Protein AF-A0A8S3XL22-F1 (afdb_monomer_lite)

Structure (mmCIF, N/CA/C/O backbone):
data_AF-A0A8S3XL22-F1
#
_entry.id   AF-A0A8S3XL22-F1
#
loop_
_atom_site.group_PDB
_atom_site.id
_atom_site.type_symbol
_atom_site.label_atom_id
_atom_site.label_alt_id
_atom_site.label_comp_id
_atom_site.label_asym_id
_atom_site.label_entity_id
_atom_site.label_seq_id
_atom_site.pdbx_PDB_ins_code
_atom_site.Cartn_x
_atom_site.Cartn_y
_atom_site.Cartn_z
_atom_site.occupancy
_atom_site.B_iso_or_equiv
_atom_site.auth_seq_id
_atom_site.auth_comp_id
_atom_site.auth_asym_id
_atom_site.auth_atom_id
_atom_site.pdbx_PDB_model_num
ATOM 1 N N . MET A 1 1 ? -38.064 -5.634 55.531 1.00 61.06 1 MET A N 1
ATOM 2 C CA . MET A 1 1 ? -38.526 -4.561 54.612 1.00 61.06 1 MET A CA 1
ATOM 3 C C . MET A 1 1 ? -37.431 -3.547 54.289 1.00 61.06 1 MET A C 1
ATOM 5 O O . MET A 1 1 ? -37.223 -3.322 53.109 1.00 61.06 1 MET A O 1
ATOM 9 N N . LYS A 1 2 ? -36.707 -2.977 55.271 1.00 74.75 2 LYS A N 1
ATOM 10 C CA . LYS A 1 2 ? -35.586 -2.048 55.001 1.00 74.75 2 LYS A CA 1
ATOM 11 C C . LYS A 1 2 ? -34.460 -2.654 54.147 1.00 74.75 2 LYS A C 1
ATOM 13 O O . LYS A 1 2 ? -34.081 -2.036 53.166 1.00 74.75 2 LYS A O 1
ATOM 18 N N . GLU A 1 3 ? -34.033 -3.882 54.442 1.00 81.44 3 GLU A N 1
ATOM 19 C CA . GLU A 1 3 ? -32.978 -4.566 53.666 1.00 81.44 3 GLU A CA 1
ATOM 20 C C . GLU A 1 3 ? -33.358 -4.797 52.196 1.00 81.44 3 GLU A C 1
ATOM 22 O O . GLU A 1 3 ? -32.529 -4.627 51.314 1.00 81.44 3 GLU A O 1
ATOM 27 N N . ILE A 1 4 ? -34.626 -5.122 51.909 1.00 83.00 4 ILE A N 1
ATOM 28 C CA . ILE A 1 4 ? -35.116 -5.287 50.527 1.00 83.00 4 ILE A CA 1
ATOM 29 C C . ILE A 1 4 ? -35.101 -3.940 49.787 1.00 83.00 4 ILE A C 1
ATOM 31 O O . ILE A 1 4 ? -34.805 -3.879 48.597 1.00 83.00 4 ILE A O 1
ATOM 35 N N . MET A 1 5 ? -35.404 -2.845 50.490 1.00 83.12 5 MET A N 1
ATOM 36 C CA . MET A 1 5 ? -35.320 -1.493 49.935 1.00 83.12 5 MET A CA 1
ATOM 37 C C . MET A 1 5 ? -33.875 -1.092 49.624 1.00 83.12 5 MET A C 1
ATOM 39 O O . MET A 1 5 ? -33.620 -0.570 48.544 1.00 83.12 5 MET A O 1
ATOM 43 N N . GLU A 1 6 ? -32.937 -1.353 50.536 1.00 88.06 6 GLU A N 1
ATOM 44 C CA . GLU A 1 6 ? -31.508 -1.088 50.317 1.00 88.06 6 GLU A CA 1
ATOM 45 C C . GLU A 1 6 ? -30.945 -1.920 49.163 1.00 88.06 6 GLU A C 1
ATOM 47 O O . GLU A 1 6 ? -30.301 -1.368 48.275 1.00 88.06 6 GLU A O 1
ATOM 52 N N . GLN A 1 7 ? -31.277 -3.212 49.099 1.00 85.62 7 GLN A N 1
ATOM 53 C CA . GLN A 1 7 ? -30.883 -4.074 47.983 1.00 8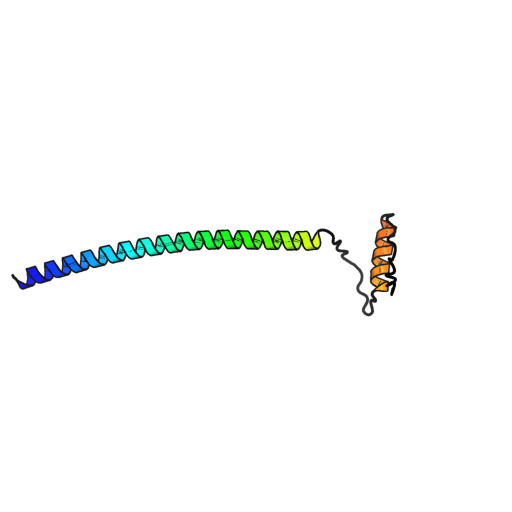5.62 7 GLN A CA 1
ATOM 54 C C . GLN A 1 7 ? -31.413 -3.561 46.640 1.00 85.62 7 GLN A C 1
ATOM 56 O O . GLN A 1 7 ? -30.667 -3.530 45.666 1.00 85.62 7 GLN A O 1
ATOM 61 N N . ASN A 1 8 ? -32.668 -3.108 46.575 1.00 86.88 8 ASN A N 1
ATOM 62 C CA . ASN A 1 8 ? -33.221 -2.530 45.348 1.00 86.88 8 ASN A CA 1
ATOM 63 C C . ASN A 1 8 ? -32.496 -1.243 44.928 1.00 86.88 8 ASN A C 1
ATOM 65 O O . ASN A 1 8 ? -32.243 -1.050 43.740 1.00 86.88 8 ASN A O 1
ATOM 69 N N . ILE A 1 9 ? -32.123 -0.388 45.885 1.00 91.12 9 ILE A N 1
ATOM 70 C CA . ILE A 1 9 ? -31.344 0.829 45.615 1.00 91.12 9 ILE A CA 1
ATOM 71 C C . ILE A 1 9 ? -29.958 0.471 45.062 1.00 91.12 9 ILE A C 1
ATOM 73 O O . ILE A 1 9 ? -29.497 1.090 44.104 1.00 91.12 9 ILE A O 1
ATOM 77 N N . ASP A 1 10 ? -29.291 -0.531 45.627 1.00 90.81 10 ASP A N 1
ATOM 78 C CA . ASP A 1 10 ? -27.958 -0.934 45.174 1.00 90.81 10 ASP A CA 1
ATOM 79 C C . ASP A 1 10 ? -27.985 -1.670 43.827 1.00 90.81 10 ASP A C 1
ATOM 81 O O . ASP A 1 10 ? -27.084 -1.485 43.002 1.00 90.81 10 ASP A O 1
ATOM 85 N N . ILE A 1 11 ? -29.052 -2.424 43.542 1.00 90.00 11 ILE A N 1
ATOM 86 C CA . ILE A 1 11 ? -29.315 -2.979 42.207 1.00 90.00 11 ILE A CA 1
ATOM 87 C C . ILE A 1 11 ? -29.480 -1.844 41.193 1.00 90.00 11 ILE A C 1
ATOM 89 O O . ILE A 1 11 ? -28.865 -1.883 40.129 1.00 90.00 11 ILE A O 1
ATOM 93 N N . GLN A 1 12 ? -30.255 -0.810 41.524 1.00 92.69 12 GLN A N 1
ATOM 94 C CA . GLN A 1 12 ? -30.487 0.322 40.630 1.00 92.69 12 GLN A CA 1
ATOM 95 C C . GLN A 1 12 ? -29.186 1.077 40.315 1.00 92.69 12 GLN A C 1
ATOM 97 O O . GLN A 1 12 ? -28.888 1.313 39.145 1.00 92.69 12 GLN A O 1
ATOM 102 N N . LYS A 1 13 ? -28.348 1.337 41.327 1.00 93.88 13 LYS A N 1
ATOM 103 C CA . LYS A 1 13 ? -27.005 1.917 41.133 1.00 93.88 13 LYS A CA 1
ATOM 104 C C . LYS A 1 13 ? -26.105 1.038 40.266 1.00 93.88 13 LYS A C 1
ATOM 106 O O . LYS A 1 13 ? -25.355 1.545 39.438 1.00 93.88 13 LYS A O 1
ATOM 111 N N . SER A 1 14 ? -26.162 -0.280 40.456 1.00 93.56 14 SER A N 1
ATOM 112 C CA . SER A 1 14 ? -25.361 -1.227 39.672 1.00 93.56 14 SER A CA 1
ATOM 113 C C . SER A 1 14 ? -25.781 -1.234 38.201 1.00 93.56 14 SER A C 1
ATOM 115 O O . SER A 1 14 ? -24.926 -1.311 37.320 1.00 93.56 14 SER A O 1
ATOM 117 N N . ILE A 1 15 ? -27.082 -1.106 37.927 1.00 93.69 15 ILE A N 1
ATOM 118 C CA . ILE A 1 15 ? -27.624 -0.988 36.568 1.00 93.69 15 ILE A CA 1
ATOM 119 C C . ILE A 1 15 ? -27.205 0.339 35.929 1.00 93.69 15 ILE A C 1
ATOM 121 O O . ILE A 1 15 ? -26.743 0.333 34.791 1.00 93.69 15 ILE A O 1
ATOM 125 N N . GLU A 1 16 ? -27.314 1.457 36.649 1.00 94.44 16 GLU A N 1
ATOM 126 C CA . GLU A 1 16 ? -26.871 2.770 36.156 1.00 94.44 16 GLU A CA 1
ATOM 127 C C . GLU A 1 16 ? -25.374 2.774 35.829 1.00 94.44 16 GLU A C 1
ATOM 129 O O . GLU A 1 16 ? -24.969 3.223 34.756 1.00 94.44 16 GLU A O 1
ATOM 134 N N . PHE A 1 17 ? -24.550 2.193 36.704 1.00 95.69 17 PHE A N 1
ATOM 135 C CA . PHE A 1 17 ? -23.120 2.038 36.454 1.00 95.69 17 PHE A CA 1
ATOM 136 C C . PHE A 1 17 ? -22.840 1.170 35.221 1.00 95.69 17 PHE A C 1
ATOM 138 O O . PHE A 1 17 ? -21.977 1.506 34.409 1.00 95.69 17 PHE A O 1
ATOM 145 N N . LEU A 1 18 ? -23.570 0.064 35.054 1.00 94.88 18 LEU A N 1
ATOM 146 C CA . LEU A 1 18 ? -23.396 -0.823 33.906 1.00 94.88 18 LEU A CA 1
ATOM 147 C C . LEU A 1 18 ? -23.806 -0.142 32.593 1.00 94.88 18 LEU A C 1
ATOM 149 O O . LEU A 1 18 ? -23.095 -0.284 31.601 1.00 94.88 18 LEU A O 1
ATOM 153 N N . ALA A 1 19 ? -24.897 0.628 32.596 1.00 95.19 19 ALA A N 1
ATOM 154 C CA . ALA A 1 19 ? -25.325 1.421 31.446 1.00 95.19 19 ALA A CA 1
ATOM 155 C C . ALA A 1 19 ? -24.257 2.453 31.058 1.00 95.19 19 ALA A C 1
ATOM 157 O O . ALA A 1 19 ? -23.844 2.510 29.902 1.00 95.19 19 ALA A O 1
ATOM 158 N N . GLN A 1 20 ? -23.709 3.176 32.039 1.00 96.25 20 GLN A N 1
ATOM 159 C CA . GLN A 1 20 ? -22.620 4.118 31.790 1.00 96.25 20 GLN A CA 1
ATOM 160 C C . GLN A 1 20 ? -21.383 3.422 31.197 1.00 96.25 20 GLN A C 1
ATOM 162 O O . GLN A 1 20 ? -20.783 3.914 30.242 1.00 96.25 20 GLN A O 1
ATOM 167 N N . LYS A 1 21 ? -20.994 2.257 31.733 1.00 96.50 21 LYS A N 1
ATOM 168 C CA . LYS A 1 21 ? -19.852 1.491 31.207 1.00 96.50 21 LYS A CA 1
ATOM 169 C C . LYS A 1 21 ? -20.104 0.956 29.802 1.00 96.50 21 LYS A C 1
ATOM 171 O O . LYS A 1 21 ? -19.165 0.876 29.012 1.00 96.50 21 LYS A O 1
ATOM 176 N N . TYR A 1 22 ? -21.346 0.607 29.488 1.00 96.62 22 TYR A N 1
ATOM 177 C CA . TYR A 1 22 ? -21.744 0.188 28.152 1.00 96.62 22 TYR A CA 1
ATOM 178 C C . TYR A 1 22 ? -21.617 1.332 27.137 1.00 96.62 22 TYR A C 1
ATOM 180 O O . TYR A 1 22 ? -21.050 1.132 26.060 1.00 96.62 22 TYR A O 1
ATOM 188 N N . ASP A 1 23 ? -22.060 2.537 27.495 1.00 96.31 23 ASP A N 1
ATOM 189 C CA . ASP A 1 23 ? -21.933 3.719 26.638 1.00 96.31 23 ASP A CA 1
ATOM 190 C C . ASP A 1 23 ? -20.461 4.085 26.401 1.00 96.31 23 ASP A C 1
ATOM 192 O O . ASP A 1 23 ? -20.045 4.295 25.258 1.00 96.31 23 ASP A O 1
ATOM 196 N N . GLU A 1 24 ? -19.642 4.076 27.460 1.00 96.81 24 GLU A N 1
ATOM 197 C CA . GLU A 1 24 ? -18.193 4.297 27.365 1.00 96.81 24 GLU A CA 1
ATOM 198 C C . GLU A 1 24 ? -17.520 3.270 26.440 1.00 96.81 24 GLU A C 1
ATOM 200 O O . GLU A 1 24 ? -16.681 3.624 25.605 1.00 96.81 24 GLU A O 1
ATOM 205 N N . LEU A 1 25 ? -17.889 1.989 26.563 1.00 97.00 25 LEU A N 1
ATOM 206 C CA . LEU A 1 25 ? -17.344 0.928 25.721 1.00 97.00 25 LEU A CA 1
ATOM 207 C C . LEU A 1 25 ? -17.753 1.116 24.259 1.00 97.00 25 LEU A C 1
ATOM 209 O O . LEU A 1 25 ? -16.909 1.001 23.372 1.00 97.00 25 LEU A O 1
ATOM 213 N N . THR A 1 26 ? -19.017 1.452 24.011 1.00 97.25 26 THR A N 1
ATOM 214 C CA . THR A 1 26 ? -19.548 1.683 22.663 1.00 97.25 26 THR A CA 1
ATOM 215 C C . THR A 1 26 ? -18.830 2.847 21.984 1.00 97.25 26 THR A C 1
ATOM 217 O O . THR A 1 26 ? -18.386 2.725 20.841 1.00 97.25 26 THR A O 1
ATOM 220 N N . GLN A 1 27 ? -18.620 3.953 22.703 1.00 97.81 27 GLN A N 1
ATOM 221 C CA . GLN A 1 27 ? -17.846 5.091 22.199 1.00 97.81 27 GLN A CA 1
ATOM 222 C C . GLN A 1 27 ? -16.393 4.719 21.895 1.00 97.81 27 GLN A C 1
ATOM 224 O O . GLN A 1 27 ? -15.839 5.133 20.871 1.00 97.81 27 GLN A O 1
ATOM 229 N N . LYS A 1 28 ? -15.765 3.924 22.766 1.00 97.69 28 LYS A N 1
ATOM 230 C CA . LYS A 1 28 ? -14.384 3.483 22.568 1.00 97.69 28 LYS A CA 1
ATOM 231 C C . LYS A 1 28 ? -14.244 2.561 21.360 1.00 97.69 28 LYS A C 1
ATOM 233 O O . LYS A 1 28 ? -13.308 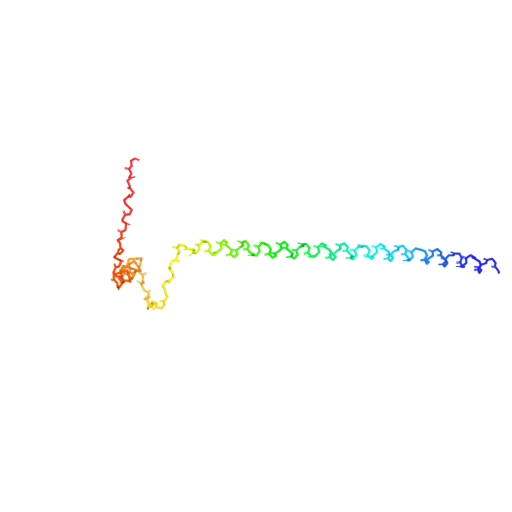2.738 20.586 1.00 97.69 28 LYS A O 1
ATOM 238 N N . VAL A 1 29 ? -15.175 1.627 21.170 1.00 97.75 29 VAL A N 1
ATOM 239 C CA . VAL A 1 29 ? -15.211 0.755 19.986 1.00 97.75 29 VAL A CA 1
ATOM 240 C C . VAL A 1 29 ? -15.377 1.587 18.717 1.00 97.75 29 VAL A C 1
ATOM 242 O O . VAL A 1 29 ? -14.556 1.457 17.816 1.00 97.75 29 VAL A O 1
ATOM 245 N N . GLY A 1 30 ? -16.334 2.519 18.682 1.00 97.88 30 GLY A N 1
ATOM 246 C CA . GLY A 1 30 ? -16.524 3.388 17.515 1.00 97.88 30 GLY A CA 1
ATOM 247 C C . GLY A 1 30 ? -15.290 4.239 17.189 1.00 97.88 30 GLY A C 1
ATOM 248 O O . GLY A 1 30 ? -14.945 4.431 16.024 1.00 97.88 30 GLY A O 1
ATOM 249 N N . SER A 1 31 ? -14.572 4.701 18.216 1.00 97.81 31 SER A N 1
ATOM 250 C CA . SER A 1 31 ? -13.323 5.451 18.035 1.00 97.81 31 SER A CA 1
ATOM 251 C C . SER A 1 31 ? -12.216 4.579 17.432 1.00 97.81 31 SER A C 1
ATOM 253 O O . SER A 1 31 ? -11.532 5.016 16.508 1.00 97.81 31 SER A O 1
ATOM 255 N N . LEU A 1 32 ? -12.074 3.337 17.910 1.00 97.88 32 LEU A N 1
ATOM 256 C CA . LEU A 1 32 ? -11.098 2.373 17.393 1.00 97.88 32 LEU A CA 1
ATOM 257 C C . LEU A 1 32 ? -11.403 1.954 15.952 1.00 97.88 32 LEU A C 1
ATOM 259 O O . LEU A 1 32 ? -10.484 1.843 15.146 1.00 97.88 32 LEU A O 1
ATOM 263 N N . GLU A 1 33 ? -12.674 1.742 15.608 1.00 97.94 33 GLU A N 1
ATOM 264 C CA . GLU A 1 33 ? -13.082 1.414 14.237 1.00 97.94 33 GLU A CA 1
ATOM 265 C C . GLU A 1 33 ? -12.758 2.557 13.268 1.00 97.94 33 GLU A C 1
ATOM 267 O O . GLU A 1 33 ? -12.224 2.321 12.181 1.00 97.94 33 GLU A O 1
ATOM 272 N N . ASN A 1 34 ? -13.017 3.803 13.675 1.00 97.81 34 ASN A N 1
ATOM 273 C CA . ASN A 1 34 ? -12.692 4.966 12.857 1.00 97.81 34 ASN A CA 1
ATOM 274 C C . ASN A 1 34 ? -11.175 5.162 12.705 1.00 97.81 34 ASN A C 1
ATOM 276 O O . ASN A 1 34 ? -10.692 5.439 11.608 1.00 97.81 34 ASN A O 1
ATOM 280 N N . GLU A 1 35 ? -10.410 4.984 13.784 1.00 97.94 35 GLU A N 1
ATOM 281 C CA . GLU A 1 35 ? -8.949 5.038 13.723 1.00 97.94 35 GLU A CA 1
ATOM 282 C C . GLU A 1 35 ? -8.387 3.945 12.805 1.00 97.94 35 GLU A C 1
ATOM 284 O O . GLU A 1 35 ? -7.552 4.235 11.950 1.00 97.94 35 GLU A O 1
ATOM 289 N N . ASN A 1 36 ? -8.893 2.713 12.912 1.00 98.06 36 ASN A N 1
ATOM 290 C CA . ASN A 1 36 ? -8.483 1.598 12.061 1.00 98.06 36 ASN A CA 1
ATOM 291 C C . ASN A 1 36 ? -8.733 1.908 10.578 1.00 98.06 36 ASN A C 1
ATOM 293 O O . ASN A 1 36 ? -7.841 1.741 9.745 1.00 98.06 36 ASN A O 1
ATOM 297 N N . LYS A 1 37 ? -9.907 2.462 10.251 1.00 98.12 37 LYS A N 1
ATOM 298 C CA . LYS A 1 37 ? -10.216 2.908 8.890 1.00 98.12 37 LYS A CA 1
ATOM 299 C C . LYS A 1 37 ? -9.191 3.925 8.376 1.00 98.12 37 LYS A C 1
ATOM 301 O O . LYS A 1 37 ? -8.668 3.754 7.277 1.00 98.12 37 LYS A O 1
ATOM 306 N N . HIS A 1 38 ? -8.871 4.950 9.164 1.00 98.00 38 HIS A N 1
ATOM 307 C CA . HIS A 1 38 ? -7.881 5.956 8.772 1.00 98.00 38 HIS A CA 1
ATOM 308 C C . HIS A 1 38 ? -6.469 5.379 8.626 1.00 98.00 38 HIS A C 1
ATOM 310 O O . HIS A 1 38 ? -5.737 5.762 7.712 1.00 98.00 38 HIS A O 1
ATOM 316 N N . GLN A 1 39 ? -6.083 4.440 9.490 1.00 97.88 39 GLN A N 1
ATOM 317 C CA . GLN A 1 39 ? -4.802 3.745 9.382 1.00 97.88 39 GLN A CA 1
ATOM 318 C C . GLN A 1 39 ? -4.718 2.936 8.082 1.00 97.88 39 GLN A C 1
ATOM 320 O O . GLN A 1 39 ? -3.712 3.028 7.382 1.00 97.88 39 GLN A O 1
ATOM 325 N N . LEU A 1 40 ? -5.777 2.210 7.710 1.00 98.31 40 LEU A N 1
ATOM 326 C CA . LEU A 1 40 ? -5.834 1.466 6.447 1.00 98.31 40 LEU A CA 1
ATOM 327 C C . LEU A 1 40 ? -5.756 2.391 5.226 1.00 98.31 40 LEU A C 1
ATOM 329 O O . LEU A 1 40 ? -5.006 2.118 4.290 1.00 98.31 40 LEU A O 1
ATOM 333 N N . GLU A 1 41 ? -6.479 3.512 5.237 1.00 98.25 41 GLU A N 1
ATOM 334 C CA . GLU A 1 41 ? -6.393 4.530 4.180 1.00 98.25 41 GLU A CA 1
ATOM 335 C C . GLU A 1 41 ? -4.966 5.083 4.041 1.00 98.25 41 GLU A C 1
ATOM 337 O O . GLU A 1 41 ? -4.455 5.250 2.928 1.00 98.25 41 GLU A O 1
ATOM 342 N N . TYR A 1 42 ? -4.298 5.329 5.168 1.00 98.31 42 TYR A N 1
ATOM 343 C CA . TYR A 1 42 ? -2.921 5.801 5.184 1.00 98.31 42 TYR A CA 1
ATOM 344 C C . TYR A 1 42 ? -1.938 4.753 4.651 1.00 98.31 42 TYR A C 1
ATOM 346 O O . TYR A 1 42 ? -1.081 5.095 3.834 1.00 98.31 42 TYR A O 1
ATOM 354 N N . ILE A 1 43 ? -2.090 3.485 5.042 1.00 98.31 43 ILE A N 1
ATOM 355 C CA .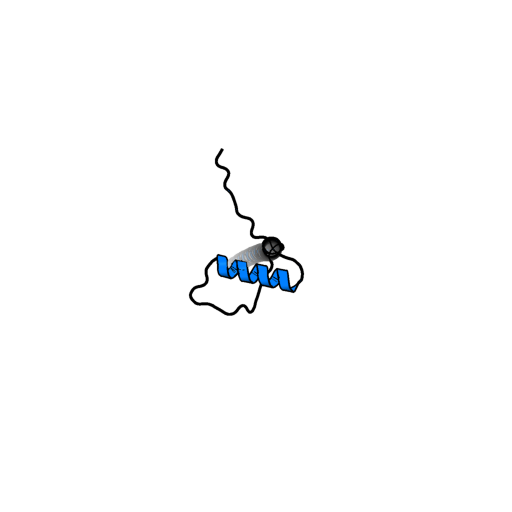 ILE A 1 43 ? -1.278 2.371 4.531 1.00 98.31 43 ILE A CA 1
ATOM 356 C C . ILE A 1 43 ? -1.410 2.275 3.009 1.00 98.31 43 ILE A C 1
ATOM 358 O O . ILE A 1 43 ? -0.399 2.340 2.313 1.00 98.31 43 ILE A O 1
ATOM 362 N N . ASN A 1 44 ? -2.636 2.261 2.480 1.00 98.25 44 ASN A N 1
ATOM 363 C CA . ASN A 1 44 ? -2.876 2.209 1.034 1.00 98.25 44 ASN A CA 1
ATOM 364 C C . ASN A 1 44 ? -2.222 3.391 0.291 1.00 98.25 44 ASN A C 1
ATOM 366 O O . ASN A 1 44 ? -1.700 3.248 -0.820 1.00 98.25 44 ASN A O 1
ATOM 370 N N . SER A 1 45 ? -2.232 4.582 0.902 1.00 98.25 45 SER A N 1
ATOM 371 C CA . SER A 1 45 ? -1.561 5.767 0.357 1.00 98.25 45 SER A CA 1
ATOM 372 C C . SER A 1 45 ? -0.041 5.596 0.310 1.00 98.25 45 SER A C 1
ATOM 374 O O . SER A 1 45 ? 0.595 5.986 -0.672 1.00 98.25 45 SER A O 1
ATOM 376 N N . LEU A 1 46 ? 0.555 5.019 1.355 1.00 98.12 46 LEU A N 1
ATOM 377 C CA . LEU A 1 46 ? 1.988 4.741 1.405 1.00 98.12 46 LEU A CA 1
ATOM 378 C C . LEU A 1 46 ? 2.397 3.682 0.381 1.00 98.12 46 LEU A C 1
ATOM 380 O O . LEU A 1 46 ? 3.363 3.903 -0.346 1.00 98.12 46 LEU A O 1
ATOM 384 N N . GLU A 1 47 ? 1.643 2.593 0.269 1.00 97.94 47 GLU A N 1
ATOM 385 C CA . GLU A 1 47 ? 1.879 1.544 -0.729 1.00 97.94 47 GLU A CA 1
ATOM 386 C C . GLU A 1 47 ? 1.826 2.115 -2.149 1.00 97.94 47 GLU A C 1
ATOM 388 O O . GLU A 1 47 ? 2.758 1.936 -2.930 1.00 97.94 47 GLU A O 1
ATOM 393 N N . SER A 1 48 ? 0.813 2.932 -2.449 1.00 97.56 48 SER A N 1
ATOM 394 C CA . SER A 1 48 ? 0.701 3.603 -3.751 1.00 97.56 48 SER A CA 1
ATOM 395 C C . SER A 1 48 ? 1.902 4.508 -4.052 1.00 97.56 48 SER A C 1
ATOM 397 O O . SER A 1 48 ? 2.358 4.592 -5.193 1.00 97.56 48 SER A O 1
ATOM 399 N N . LYS A 1 49 ? 2.440 5.202 -3.040 1.00 97.56 49 LYS A N 1
ATOM 400 C CA . LYS A 1 49 ? 3.644 6.032 -3.203 1.00 97.56 49 LYS A CA 1
ATOM 401 C C . LYS A 1 49 ? 4.878 5.182 -3.480 1.00 97.56 49 LYS A C 1
ATOM 403 O O . LYS A 1 49 ? 5.678 5.572 -4.327 1.00 97.56 49 LYS A O 1
ATOM 408 N N . ILE A 1 50 ? 5.030 4.051 -2.794 1.00 97.31 50 ILE A N 1
ATOM 409 C CA . ILE A 1 50 ? 6.135 3.112 -3.020 1.00 97.31 50 ILE A CA 1
ATOM 410 C C . ILE A 1 50 ? 6.078 2.581 -4.453 1.00 97.31 50 ILE A C 1
ATOM 412 O O . ILE A 1 50 ? 7.066 2.699 -5.173 1.00 97.31 50 ILE A O 1
ATOM 416 N N . ASP A 1 51 ? 4.912 2.130 -4.910 1.00 96.19 51 ASP A N 1
ATOM 417 C CA . ASP A 1 51 ? 4.714 1.654 -6.283 1.00 96.19 51 ASP A CA 1
ATOM 418 C C . ASP A 1 51 ? 5.116 2.703 -7.327 1.00 96.19 51 ASP A C 1
ATOM 420 O O . ASP A 1 51 ? 5.794 2.403 -8.313 1.00 96.19 51 ASP A O 1
ATOM 424 N N . ILE A 1 52 ? 4.713 3.960 -7.119 1.00 96.06 52 ILE A N 1
ATOM 425 C CA . ILE A 1 52 ? 5.083 5.067 -8.006 1.00 96.06 52 ILE A CA 1
ATOM 426 C C . ILE A 1 52 ? 6.597 5.291 -7.987 1.00 96.06 52 ILE A C 1
ATOM 428 O O . ILE A 1 52 ? 7.197 5.476 -9.046 1.00 96.06 52 ILE A O 1
ATOM 432 N N . LEU A 1 53 ? 7.229 5.268 -6.812 1.00 94.62 53 LEU A N 1
ATOM 433 C CA . LEU A 1 53 ? 8.676 5.434 -6.686 1.00 94.62 53 LEU A CA 1
ATOM 434 C C . LEU A 1 53 ? 9.439 4.313 -7.396 1.00 94.62 53 LEU A C 1
ATOM 436 O O . LEU A 1 53 ? 10.382 4.600 -8.131 1.00 94.62 53 LEU A O 1
ATOM 440 N N . GLU A 1 54 ? 9.018 3.059 -7.246 1.00 93.50 54 GLU A N 1
ATOM 441 C CA . GLU A 1 54 ? 9.646 1.925 -7.926 1.00 93.50 54 GLU A CA 1
ATOM 442 C C . GLU A 1 54 ? 9.490 2.006 -9.444 1.00 93.50 54 GLU A C 1
ATOM 444 O O . GLU A 1 54 ? 10.457 1.801 -10.184 1.00 93.50 54 GLU A O 1
ATOM 449 N N . ARG A 1 55 ? 8.288 2.355 -9.920 1.00 90.69 55 ARG A N 1
ATOM 450 C CA . ARG A 1 55 ? 8.033 2.575 -11.349 1.00 90.69 55 ARG A CA 1
ATOM 451 C C . ARG A 1 55 ? 8.902 3.698 -11.890 1.00 90.69 55 ARG A C 1
ATOM 453 O O . ARG A 1 55 ? 9.542 3.513 -12.918 1.00 90.69 55 ARG A O 1
ATOM 460 N N . ASN A 1 56 ? 8.984 4.823 -11.185 1.00 92.31 56 ASN A N 1
ATOM 461 C CA . ASN A 1 56 ? 9.792 5.967 -11.598 1.00 92.31 56 ASN A CA 1
ATOM 462 C C . ASN A 1 56 ? 11.290 5.648 -11.585 1.00 92.31 56 ASN A C 1
ATOM 464 O O . ASN A 1 56 ? 11.997 6.015 -12.519 1.00 92.31 56 ASN A O 1
ATOM 468 N N . SER A 1 57 ? 11.773 4.905 -10.586 1.00 90.50 57 SER A N 1
ATOM 469 C CA . SER A 1 57 ? 13.166 4.449 -10.533 1.00 90.50 57 SER A CA 1
ATOM 470 C C . SER A 1 57 ? 13.532 3.539 -11.708 1.00 90.50 57 SER A C 1
ATOM 472 O O . SER A 1 57 ? 14.704 3.459 -12.072 1.00 90.50 57 SER A O 1
ATOM 474 N N . LYS A 1 58 ? 12.555 2.833 -12.283 1.00 88.50 58 LYS A N 1
ATOM 475 C CA . LYS A 1 58 ? 12.739 1.954 -13.443 1.00 88.50 58 LYS A CA 1
ATOM 476 C C . LYS A 1 58 ? 12.290 2.596 -14.758 1.00 88.50 58 LYS A C 1
ATOM 478 O O . LYS A 1 58 ? 12.498 1.996 -15.805 1.00 88.50 58 LYS A O 1
ATOM 483 N N . ALA A 1 59 ? 11.719 3.802 -14.733 1.00 87.06 59 ALA A N 1
ATOM 484 C CA . ALA A 1 59 ? 11.099 4.429 -15.902 1.00 87.06 59 ALA A CA 1
ATOM 485 C C . ALA A 1 59 ? 12.098 4.734 -17.027 1.00 87.06 59 ALA A C 1
ATOM 487 O O . ALA A 1 59 ? 11.720 4.765 -18.194 1.00 87.06 59 ALA A O 1
ATOM 488 N N . THR A 1 60 ? 13.371 4.939 -16.689 1.00 85.56 60 THR A N 1
ATOM 489 C CA . THR A 1 60 ? 14.461 5.171 -17.649 1.00 85.56 60 THR A CA 1
ATOM 490 C C . THR A 1 60 ? 15.317 3.926 -17.896 1.00 85.56 60 THR A C 1
ATOM 492 O O . THR A 1 60 ? 16.328 4.005 -18.594 1.00 85.56 60 THR A O 1
ATOM 495 N N . THR A 1 61 ? 14.928 2.776 -17.340 1.00 87.19 61 THR A N 1
ATOM 496 C CA . THR A 1 61 ? 15.677 1.521 -17.429 1.00 87.19 61 THR A CA 1
ATOM 497 C C . THR A 1 61 ? 15.049 0.610 -18.475 1.00 87.19 61 THR A C 1
ATOM 499 O O . THR A 1 61 ? 13.836 0.419 -18.507 1.00 87.19 61 THR A O 1
ATOM 502 N N . VAL A 1 62 ? 15.886 -0.003 -19.310 1.00 84.56 62 VAL A N 1
ATOM 503 C CA . VAL A 1 62 ? 15.471 -1.034 -20.267 1.00 84.56 62 VAL A CA 1
ATOM 504 C C . VAL A 1 62 ? 15.985 -2.381 -19.774 1.00 84.56 62 VAL A C 1
ATOM 506 O O . VAL A 1 62 ? 17.184 -2.548 -19.558 1.00 84.56 62 VAL A O 1
ATOM 509 N N . GLU A 1 63 ? 15.080 -3.341 -19.580 1.00 87.31 63 GLU A N 1
ATOM 510 C CA . GLU A 1 63 ? 15.432 -4.702 -19.177 1.00 87.31 63 GLU A CA 1
ATOM 511 C C . GLU A 1 63 ? 15.587 -5.593 -20.414 1.00 87.31 63 GLU A C 1
ATOM 513 O O . GLU A 1 63 ? 14.640 -5.786 -21.179 1.00 87.31 63 GLU A O 1
ATOM 518 N N . ILE A 1 64 ? 16.780 -6.156 -20.600 1.00 86.00 64 ILE A N 1
ATOM 519 C CA . ILE A 1 64 ? 17.061 -7.108 -21.676 1.00 86.00 64 ILE A CA 1
ATOM 520 C C . ILE A 1 64 ? 16.980 -8.515 -21.084 1.00 86.00 64 ILE A C 1
ATOM 522 O O . ILE A 1 64 ? 17.791 -8.894 -20.241 1.00 86.00 64 ILE A O 1
ATOM 526 N N . ARG A 1 65 ? 15.972 -9.284 -21.504 1.00 88.00 65 ARG A N 1
ATOM 527 C CA . ARG A 1 65 ? 15.724 -10.652 -21.025 1.00 88.00 65 ARG A CA 1
ATOM 528 C C . ARG A 1 65 ? 16.204 -11.691 -22.034 1.00 88.00 65 ARG A C 1
ATOM 530 O O . ARG A 1 65 ? 16.352 -11.395 -23.214 1.00 88.00 65 ARG A O 1
ATOM 537 N N . ASN A 1 66 ? 16.365 -12.928 -21.560 1.00 86.69 66 ASN A N 1
ATOM 538 C CA . ASN A 1 66 ? 16.709 -14.096 -22.379 1.00 86.69 66 ASN A CA 1
ATOM 539 C C . ASN A 1 66 ? 18.100 -14.023 -23.043 1.00 86.69 66 ASN A C 1
ATOM 541 O O . ASN A 1 66 ? 18.287 -14.475 -24.171 1.00 86.69 66 ASN A O 1
ATOM 545 N N . ILE A 1 67 ? 19.076 -13.460 -22.328 1.00 84.75 67 ILE A N 1
ATOM 546 C CA . ILE A 1 67 ? 20.482 -13.473 -22.734 1.00 84.75 67 ILE A CA 1
ATOM 547 C C . ILE A 1 67 ? 21.135 -14.788 -22.268 1.00 84.75 67 ILE A C 1
ATOM 549 O O . ILE A 1 67 ? 20.951 -15.168 -21.108 1.00 84.75 67 ILE A O 1
ATOM 553 N N . PRO A 1 68 ? 21.871 -15.505 -23.138 1.00 85.50 68 PRO A N 1
ATOM 554 C CA . PRO A 1 68 ? 22.595 -16.714 -22.755 1.00 85.50 68 PRO A CA 1
ATOM 555 C C . PRO A 1 68 ? 23.615 -16.441 -21.645 1.00 85.50 68 PRO A C 1
ATOM 557 O O . PRO A 1 68 ? 24.420 -15.524 -21.756 1.00 85.50 68 PRO A O 1
ATOM 560 N N . LEU A 1 69 ? 23.604 -17.263 -20.596 1.00 80.12 69 LEU A N 1
ATOM 561 C CA . LEU A 1 69 ? 24.502 -17.106 -19.451 1.00 80.12 69 LEU A CA 1
ATOM 562 C C . LEU A 1 69 ? 25.925 -17.558 -19.796 1.00 80.12 69 LEU A C 1
ATOM 564 O O . LEU A 1 69 ? 26.133 -18.701 -20.210 1.00 80.12 69 LEU A O 1
ATOM 568 N N . ASN A 1 70 ? 26.910 -16.703 -19.525 1.00 83.00 70 ASN A N 1
ATOM 569 C CA . ASN A 1 70 ? 28.330 -17.033 -19.622 1.00 83.00 70 ASN A CA 1
ATOM 570 C C . ASN A 1 70 ? 28.985 -16.998 -18.231 1.00 83.00 70 ASN A C 1
ATOM 572 O O . ASN A 1 70 ? 28.971 -15.983 -17.544 1.00 83.00 70 ASN A O 1
ATOM 576 N N . GLN A 1 71 ? 29.619 -18.101 -17.809 1.00 75.19 71 GLN A N 1
ATOM 577 C CA . GLN A 1 71 ? 30.188 -18.251 -16.451 1.00 75.19 71 GLN A CA 1
ATOM 578 C C . GLN A 1 71 ? 31.341 -17.280 -16.119 1.00 75.19 71 GLN A C 1
ATOM 580 O O . GLN A 1 71 ? 31.753 -17.189 -14.965 1.00 75.19 71 GLN A O 1
ATOM 585 N N . LYS A 1 72 ? 31.891 -16.583 -17.120 1.00 85.00 72 LYS A N 1
ATOM 586 C CA . LYS A 1 72 ? 32.994 -15.618 -16.984 1.00 85.00 72 LYS A CA 1
ATOM 587 C C . LYS A 1 72 ? 32.680 -14.301 -17.698 1.00 85.00 72 LYS A C 1
ATOM 589 O O . LYS A 1 72 ? 33.533 -13.761 -18.392 1.00 85.00 72 LYS A O 1
ATOM 594 N N . GLU A 1 73 ? 31.448 -13.825 -17.577 1.00 84.38 73 GLU A N 1
ATOM 595 C CA . GLU A 1 73 ? 31.050 -12.542 -18.154 1.00 84.38 73 GLU A CA 1
ATOM 596 C C . GLU A 1 73 ? 31.804 -11.368 -17.526 1.00 84.38 73 GLU A C 1
ATOM 598 O O . GLU A 1 73 ? 31.909 -11.238 -16.304 1.00 84.38 73 GLU A O 1
ATOM 603 N N . THR A 1 74 ? 32.318 -10.491 -18.383 1.00 88.69 74 THR A N 1
ATOM 604 C CA . THR A 1 74 ? 32.917 -9.214 -18.003 1.00 88.69 74 THR A CA 1
ATOM 605 C C . THR A 1 74 ? 31.978 -8.055 -18.336 1.00 88.69 74 THR A C 1
ATOM 607 O O . THR A 1 74 ? 31.019 -8.185 -19.098 1.00 88.69 74 THR A O 1
ATOM 610 N N . LYS A 1 75 ? 32.266 -6.864 -17.794 1.00 86.31 75 LYS A N 1
ATOM 611 C CA . LYS A 1 75 ? 31.517 -5.641 -18.128 1.00 86.31 75 LYS A CA 1
ATOM 612 C C . LYS A 1 75 ? 31.531 -5.348 -19.633 1.00 86.31 75 LYS A C 1
ATOM 614 O O . LYS A 1 75 ? 30.542 -4.850 -20.162 1.00 86.31 75 LYS A O 1
ATOM 619 N N . ASP A 1 76 ? 32.644 -5.629 -20.306 1.00 87.94 76 ASP A N 1
ATOM 620 C CA . ASP A 1 76 ? 32.774 -5.385 -21.740 1.00 87.94 76 ASP A CA 1
ATOM 621 C C . ASP A 1 76 ? 31.913 -6.348 -22.566 1.00 87.94 76 ASP A C 1
ATOM 623 O O . ASP A 1 76 ? 31.335 -5.919 -23.564 1.00 87.94 76 ASP A O 1
ATOM 627 N N . ASP A 1 77 ? 31.740 -7.595 -22.115 1.00 87.12 77 ASP A N 1
ATOM 628 C CA . ASP A 1 77 ? 30.838 -8.561 -22.758 1.00 87.12 77 ASP A CA 1
ATOM 629 C C . ASP A 1 77 ? 29.379 -8.082 -22.698 1.00 87.12 77 ASP A C 1
ATOM 631 O O . ASP A 1 77 ? 28.687 -8.061 -23.715 1.00 87.12 77 ASP A O 1
ATOM 635 N N . LEU A 1 78 ? 28.932 -7.591 -21.535 1.00 87.75 78 LEU A N 1
ATOM 636 C CA . LEU A 1 78 ? 27.583 -7.033 -21.371 1.00 87.75 78 LEU A CA 1
ATOM 637 C C . LEU A 1 78 ? 27.368 -5.775 -22.223 1.00 87.75 78 LEU A C 1
ATOM 639 O O . LEU A 1 78 ? 26.318 -5.611 -22.844 1.00 87.75 78 LEU A O 1
ATOM 643 N N . LEU A 1 79 ? 28.366 -4.886 -22.288 1.00 89.12 79 LEU A N 1
ATOM 644 C CA . LEU A 1 79 ? 28.302 -3.701 -23.147 1.00 89.12 79 LEU A CA 1
ATOM 645 C C . LEU A 1 79 ? 28.209 -4.089 -24.622 1.00 89.12 79 LEU A C 1
ATOM 647 O O . LEU A 1 79 ? 27.426 -3.488 -25.353 1.00 89.12 79 LEU A O 1
ATOM 651 N N . LYS A 1 80 ? 28.959 -5.106 -25.051 1.00 89.44 80 LYS A N 1
ATOM 652 C CA . LYS A 1 80 ? 28.913 -5.602 -26.425 1.00 89.44 80 LYS A CA 1
ATOM 653 C C . LYS A 1 80 ? 27.521 -6.120 -26.789 1.00 89.44 80 LYS A C 1
ATOM 655 O O . LYS A 1 80 ? 27.021 -5.765 -27.849 1.00 89.44 80 LYS A O 1
ATOM 660 N N . ILE A 1 81 ? 26.862 -6.861 -25.896 1.00 89.12 81 ILE A N 1
ATOM 661 C CA . ILE A 1 81 ? 25.481 -7.333 -26.101 1.00 89.12 81 ILE A CA 1
ATOM 662 C C . ILE A 1 81 ? 24.521 -6.153 -26.303 1.00 89.12 81 ILE A C 1
ATOM 664 O O . ILE A 1 81 ? 23.701 -6.168 -27.218 1.00 89.12 81 ILE A O 1
ATOM 668 N N . VAL A 1 82 ? 24.645 -5.100 -25.489 1.00 90.00 82 VAL A N 1
ATOM 669 C CA . VAL A 1 82 ? 23.829 -3.883 -25.633 1.00 90.00 82 VAL A CA 1
ATOM 670 C C . VAL A 1 82 ? 24.102 -3.187 -26.972 1.00 90.00 82 VAL A C 1
ATOM 672 O O . VAL A 1 82 ? 23.163 -2.775 -27.650 1.00 90.00 82 VAL A O 1
ATOM 675 N N . GLN A 1 83 ? 25.367 -3.084 -27.387 1.00 91.56 83 GLN A N 1
ATOM 676 C CA . GLN A 1 83 ? 25.744 -2.492 -28.674 1.00 91.56 83 GLN A CA 1
ATOM 677 C C . GLN A 1 83 ? 25.210 -3.295 -29.862 1.00 91.56 83 GLN A C 1
ATOM 679 O O . GLN A 1 83 ? 24.676 -2.712 -30.803 1.00 91.56 83 GLN A O 1
ATOM 684 N N . GLU A 1 84 ? 25.320 -4.622 -29.814 1.00 89.75 84 GLU A N 1
ATOM 685 C CA . GLU A 1 84 ? 24.766 -5.519 -30.827 1.00 89.75 84 GLU A CA 1
ATOM 686 C C . GLU A 1 84 ? 23.241 -5.394 -30.902 1.00 89.75 84 GLU A C 1
ATOM 688 O O . GLU A 1 84 ? 22.700 -5.242 -31.996 1.00 89.75 84 GLU A O 1
ATOM 693 N N . ALA A 1 85 ? 22.551 -5.352 -29.757 1.00 89.50 85 ALA A N 1
ATOM 694 C CA . ALA A 1 85 ? 21.108 -5.128 -29.702 1.00 89.50 85 ALA A CA 1
ATOM 695 C C . ALA A 1 85 ? 20.704 -3.776 -30.315 1.00 89.50 85 ALA A C 1
ATOM 697 O O . ALA A 1 85 ? 19.751 -3.718 -31.090 1.00 89.50 85 ALA A O 1
ATOM 698 N N . GLY A 1 86 ? 21.451 -2.706 -30.025 1.00 90.31 86 GLY A N 1
ATOM 699 C CA . GLY A 1 86 ? 21.255 -1.394 -30.646 1.00 90.31 86 GLY A CA 1
AT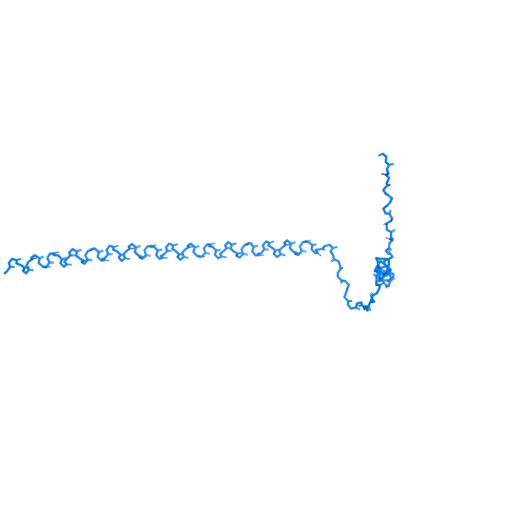OM 700 C C . GLY A 1 86 ? 21.446 -1.432 -32.164 1.00 90.31 86 GLY A C 1
ATOM 701 O O . GLY A 1 86 ? 20.601 -0.951 -32.919 1.00 90.31 86 GLY A O 1
ATOM 702 N N . ASN A 1 87 ? 22.509 -2.087 -32.634 1.00 92.06 87 ASN A N 1
ATOM 703 C CA . ASN A 1 87 ? 22.783 -2.238 -34.063 1.00 92.06 87 ASN A CA 1
ATOM 704 C C . ASN A 1 87 ? 21.672 -3.011 -34.793 1.00 9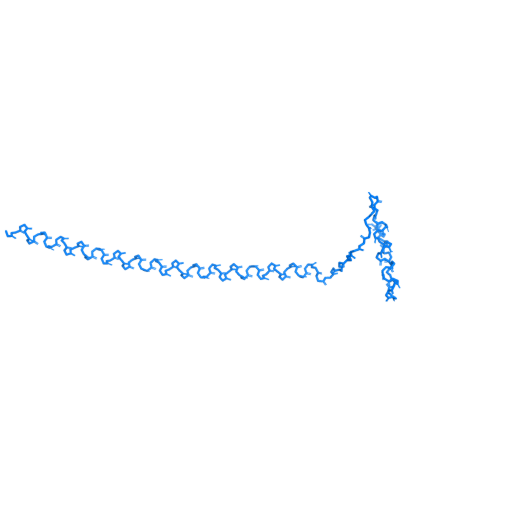2.06 87 ASN A C 1
ATOM 706 O O . ASN A 1 87 ? 21.311 -2.633 -35.905 1.00 92.06 87 ASN A O 1
ATOM 710 N N . LEU A 1 88 ? 21.086 -4.042 -34.168 1.00 90.12 88 LEU A N 1
ATOM 711 C CA . LEU A 1 88 ? 19.967 -4.805 -34.742 1.00 90.12 88 LEU A CA 1
ATOM 712 C C . LEU A 1 88 ? 18.719 -3.947 -34.993 1.00 90.12 88 LEU A C 1
ATOM 714 O O . LEU A 1 88 ? 17.968 -4.225 -35.926 1.00 90.12 88 LEU A O 1
ATOM 718 N N . ILE A 1 89 ? 18.500 -2.904 -34.188 1.00 91.44 89 ILE A N 1
ATOM 719 C CA . ILE A 1 89 ? 17.374 -1.969 -34.340 1.00 91.44 89 ILE A CA 1
ATOM 720 C C . ILE A 1 89 ? 17.769 -0.666 -35.054 1.00 91.44 89 ILE A C 1
ATOM 722 O O . ILE A 1 89 ? 17.030 0.315 -34.991 1.00 91.44 89 ILE A O 1
ATOM 726 N N . ASN A 1 90 ? 18.918 -0.649 -35.743 1.00 91.81 90 ASN A N 1
ATOM 727 C CA . ASN A 1 90 ? 19.487 0.525 -36.420 1.00 91.81 90 ASN A CA 1
ATOM 728 C C . ASN A 1 90 ? 19.709 1.739 -35.497 1.00 91.81 90 ASN A C 1
ATOM 730 O O . ASN A 1 90 ? 19.670 2.885 -35.947 1.00 91.81 90 ASN A O 1
ATOM 734 N N . LEU A 1 91 ? 19.966 1.494 -34.210 1.00 89.62 91 LEU A N 1
ATOM 735 C CA . LEU A 1 91 ? 20.293 2.516 -33.221 1.00 89.62 91 LEU A CA 1
ATOM 736 C C . LEU A 1 91 ? 21.659 2.193 -32.593 1.00 89.62 91 LEU A C 1
ATOM 738 O O . LEU A 1 91 ? 21.719 1.566 -31.534 1.00 89.62 91 LEU A O 1
ATOM 742 N N . PRO A 1 92 ? 22.772 2.565 -33.252 1.00 88.69 92 PRO A N 1
ATOM 743 C CA . PRO A 1 92 ? 24.107 2.253 -32.757 1.00 88.69 92 PRO A CA 1
ATOM 744 C C . PRO A 1 92 ? 24.367 2.947 -31.414 1.00 88.69 92 PRO A C 1
ATOM 746 O O . PRO A 1 92 ? 24.163 4.153 -31.269 1.00 88.69 92 PRO A O 1
ATOM 749 N N . ILE A 1 93 ? 24.822 2.174 -30.424 1.00 87.56 93 ILE A N 1
ATOM 750 C CA . ILE A 1 93 ? 25.093 2.660 -29.065 1.00 87.56 93 ILE A CA 1
ATOM 751 C C . ILE A 1 93 ? 26.602 2.848 -28.890 1.00 87.56 93 ILE A C 1
AT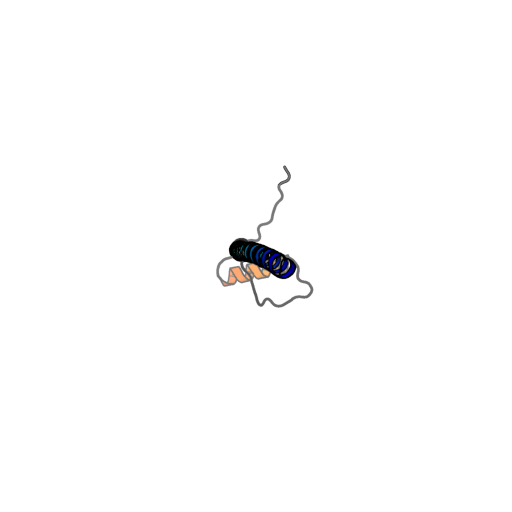OM 753 O O . ILE A 1 93 ? 27.383 1.893 -28.905 1.00 87.56 93 ILE A O 1
ATOM 757 N N . GLU A 1 94 ? 27.030 4.092 -28.693 1.00 84.94 94 GLU A N 1
ATOM 758 C CA . GLU A 1 94 ? 28.440 4.412 -28.480 1.00 84.94 94 GLU A CA 1
ATOM 759 C C . GLU A 1 94 ? 28.872 4.156 -27.032 1.00 84.94 94 GLU A C 1
ATOM 761 O O . GLU A 1 94 ? 28.202 4.531 -26.066 1.00 84.94 94 GLU A O 1
ATOM 766 N N . LYS A 1 95 ? 30.049 3.545 -26.864 1.00 76.62 95 LYS A N 1
ATOM 767 C CA . LYS A 1 95 ? 30.675 3.395 -25.549 1.00 76.62 95 LYS A CA 1
ATOM 768 C C . LYS A 1 95 ? 31.254 4.744 -25.128 1.00 76.62 95 LYS A C 1
ATOM 770 O O . LYS A 1 95 ? 32.325 5.133 -25.589 1.00 76.62 95 LYS A O 1
ATOM 775 N N . LYS A 1 96 ? 30.581 5.449 -24.217 1.00 69.94 96 LYS A N 1
ATOM 776 C CA . LYS A 1 96 ? 31.126 6.682 -23.636 1.00 69.94 96 LYS A CA 1
ATOM 777 C C . LYS A 1 96 ? 32.279 6.333 -22.688 1.00 69.94 96 LYS A C 1
ATOM 779 O O . LYS A 1 96 ? 32.072 5.732 -21.635 1.00 69.94 96 LYS A O 1
ATOM 784 N N . ILE A 1 97 ? 33.502 6.687 -23.074 1.00 58.66 97 ILE A N 1
ATOM 785 C CA . ILE A 1 97 ? 34.688 6.571 -22.221 1.00 58.66 97 ILE A CA 1
ATOM 786 C C . ILE A 1 97 ? 34.663 7.768 -21.267 1.00 58.66 97 ILE A C 1
ATOM 788 O O . ILE A 1 97 ? 34.826 8.907 -21.701 1.00 58.66 97 ILE A O 1
ATOM 792 N N . SER A 1 98 ? 34.436 7.536 -19.972 1.00 52.28 98 SER A N 1
ATOM 793 C CA . SER A 1 98 ? 34.676 8.564 -18.955 1.00 52.28 98 SER A CA 1
ATOM 794 C C . SER A 1 98 ? 36.177 8.819 -18.863 1.00 52.28 98 SER A C 1
ATOM 796 O O . SER A 1 98 ? 36.883 8.151 -18.113 1.00 52.28 98 SER A O 1
ATOM 798 N N . VAL A 1 99 ? 36.670 9.791 -19.624 1.00 46.19 99 VAL A N 1
ATOM 799 C CA . VAL A 1 99 ? 37.885 10.511 -19.249 1.00 46.19 99 VAL A CA 1
ATOM 800 C C . VAL A 1 99 ? 37.533 11.352 -18.026 1.00 46.19 99 VAL A C 1
ATOM 802 O O . VAL A 1 99 ? 36.825 12.350 -18.122 1.00 46.19 99 VAL A O 1
ATOM 805 N N . MET A 1 100 ? 37.972 10.906 -16.848 1.00 42.12 100 MET A N 1
ATOM 806 C CA . MET A 1 100 ? 38.167 11.814 -15.722 1.00 42.12 100 MET A CA 1
ATOM 807 C C . MET A 1 100 ? 39.258 12.798 -16.146 1.00 42.12 100 MET A C 1
ATOM 809 O O . MET A 1 100 ? 40.441 12.465 -16.102 1.00 42.12 100 MET A O 1
ATOM 813 N N . SER A 1 101 ? 38.860 13.985 -16.598 1.00 38.16 101 SER A N 1
ATOM 814 C CA . SER A 1 101 ? 39.755 15.135 -16.631 1.00 38.16 101 SER A CA 1
ATOM 815 C C . SER A 1 101 ? 40.103 15.467 -15.183 1.00 38.16 101 SER A C 1
ATOM 817 O O . SER A 1 101 ? 39.242 15.891 -14.416 1.00 38.16 101 SER A O 1
ATOM 819 N N . ILE A 1 102 ? 41.342 15.174 -14.799 1.00 46.00 102 ILE A N 1
ATOM 820 C CA . ILE A 1 102 ? 41.963 15.732 -13.603 1.00 46.00 102 ILE A CA 1
ATOM 821 C C . ILE A 1 102 ? 42.450 17.120 -14.030 1.00 46.00 102 ILE A C 1
ATOM 823 O O . ILE A 1 102 ? 43.428 17.213 -14.770 1.00 46.00 102 ILE A O 1
ATOM 827 N N . GLU A 1 103 ? 41.727 18.161 -13.621 1.00 41.34 103 GLU A N 1
ATOM 828 C CA . GLU A 1 103 ? 42.260 19.520 -13.455 1.00 41.34 103 GLU A CA 1
ATOM 829 C C . GLU A 1 103 ? 42.398 19.811 -11.960 1.00 41.34 103 GLU A C 1
ATOM 831 O O . GLU A 1 103 ? 41.473 19.426 -11.202 1.00 41.34 103 GLU A O 1
#

pLDDT: mean 87.9, std 13.13, range [38.16, 98.31]

Secondary structure (DSSP, 8-state):
-HHHHHHHHHHHHHHHHHHHHHHHHHHHHHHHHHHHHHHHHHHHHHHHHHHHHHHHHHTT------PPP-TT--HHHHHHHHHHHHHHTT-------------

Sequence (103 aa):
MKEIMEQNIDIQKSIEFLAQKYDELTQKVGSLENENKHQLEYINSLESKIDILERNSKATTVEIRNIPLNQKETKDDLLKIVQEAGNLINLPIEKKISVMSIE

Organism: Parnassius apollo (NCBI:txid110799)

Radius of gyration: 35.97 Å; chains: 1; bounding box: 81×38×91 Å

Foldseek 3Di:
DVVVVVVVVVVVVVVVVVVVVVVVVVVVVVVVVVVVVVVVVVVVVVVVVVVVVVCVVCVPPDDDPDDDDDPDDDPVNVVVVVQVVCVVVVRGDDDDDPPPPDD